Protein AF-S5Z695-F1 (afdb_monomer)

Mean predicted aligned error: 3.14 Å

Nearest PDB structures (foldseek):
  1st9-assembly2_B  TM=8.681E-01  e=2.385E-02  Bacillus subtilis
  4hqs-assembly1_A  TM=8.848E-01  e=2.224E-02  Streptococcus pneumoniae TIGR4
  2h1b-assembly2_B  TM=8.568E-01  e=2.558E-02  Bacillus subtilis
  2h1a-assembly1_A  TM=8.496E-01  e=2.744E-02  Bacillus subtilis
  4a47-assembly1_A  TM=3.036E-01  e=2.787E+00  Synechocystis sp. PCC 6803

Sequence (54 aa):
MFTVVLDEKGEVSRQYQAQAIPTSYLLDSKGIIRKKMIGPMSYDWMVDQMESIQ

Solvent-accessible surface area (backbone atoms only — not comparable to full-atom values): 3686 Å² total; per-residue (Å²): 139,81,91,85,83,83,64,88,82,43,57,64,41,57,75,73,63,52,84,56,77,51,58,51,76,44,62,45,97,86,70,47,78,77,47,77,44,77,43,87,78,57,70,67,61,52,52,56,53,57,66,74,65,115

Radius of gyration: 12.44 Å; Cα contacts (8 Å, |Δi|>4): 40; chains: 1; bounding box: 22×23×32 Å

Secondary structure (DSSP, 8-state):
-------TTSHHHHHHT--SSSEEEEE-TTS-EEEEEES---HHHHHHHHHTT-

pLDDT: mean 93.66, std 6.13, range [61.41, 98.06]

Foldseek 3Di:
DDDDDDPPPCPVCVVVVVVAPPKDFDADPVRHTPDIDHDDDDPVRVVVVVVVRD

Structure (mmCIF, N/CA/C/O backbone):
data_AF-S5Z695-F1
#
_entry.id   AF-S5Z695-F1
#
loop_
_atom_site.group_PDB
_atom_site.id
_atom_site.type_symbol
_atom_site.label_atom_id
_atom_site.label_alt_id
_atom_site.label_comp_id
_atom_site.label_asym_id
_atom_site.label_entity_id
_atom_site.label_seq_id
_atom_site.pdbx_PDB_ins_code
_atom_site.Cartn_x
_atom_site.Cartn_y
_atom_site.Cartn_z
_atom_site.occupancy
_atom_site.B_iso_or_equiv
_atom_site.auth_seq_id
_atom_site.auth_comp_id
_atom_site.auth_asym_id
_atom_site.auth_atom_id
_atom_site.pdbx_PDB_model_num
ATOM 1 N N . MET A 1 1 ? 7.764 -15.272 8.563 1.00 67.88 1 MET A N 1
ATOM 2 C CA . MET A 1 1 ? 8.183 -14.993 7.171 1.00 67.88 1 MET A CA 1
ATOM 3 C C . MET A 1 1 ? 6.980 -14.412 6.449 1.00 67.88 1 MET A C 1
ATOM 5 O O . MET A 1 1 ? 5.882 -14.884 6.712 1.00 67.88 1 MET A O 1
ATOM 9 N N . PHE A 1 2 ? 7.156 -13.378 5.631 1.00 93.44 2 PHE A N 1
ATOM 10 C CA . PHE A 1 2 ? 6.071 -12.773 4.852 1.00 93.44 2 PHE A CA 1
ATOM 11 C C . PHE A 1 2 ? 6.334 -12.959 3.355 1.00 93.44 2 PHE A C 1
ATOM 13 O O . PHE A 1 2 ? 7.480 -13.161 2.949 1.00 93.44 2 PHE A O 1
ATOM 20 N N . THR A 1 3 ? 5.272 -12.928 2.551 1.00 96.31 3 THR A N 1
ATOM 21 C CA . THR A 1 3 ? 5.353 -13.108 1.098 1.00 96.31 3 THR A CA 1
ATOM 22 C C . THR A 1 3 ? 5.789 -11.808 0.436 1.00 96.31 3 THR A C 1
ATOM 24 O O . THR A 1 3 ? 5.153 -10.774 0.629 1.00 96.31 3 THR A O 1
ATOM 27 N N . VAL A 1 4 ? 6.843 -11.869 -0.375 1.00 95.19 4 VAL A N 1
ATOM 28 C CA . VAL A 1 4 ? 7.281 -10.762 -1.233 1.00 95.19 4 VAL A CA 1
ATOM 29 C C . VAL A 1 4 ? 7.033 -11.167 -2.677 1.00 95.19 4 VAL A C 1
ATOM 31 O O . VAL A 1 4 ? 7.534 -12.196 -3.123 1.00 95.19 4 VAL A O 1
ATOM 34 N N . VAL A 1 5 ? 6.240 -10.372 -3.390 1.00 95.81 5 VAL A N 1
ATOM 35 C CA . VAL A 1 5 ? 5.913 -10.590 -4.804 1.00 95.81 5 VAL A CA 1
ATOM 36 C C . VAL A 1 5 ? 6.599 -9.541 -5.676 1.00 95.81 5 VAL A C 1
ATOM 38 O O . VAL A 1 5 ? 6.813 -8.413 -5.234 1.00 95.81 5 VAL A O 1
ATOM 41 N N . LEU A 1 6 ? 6.936 -9.912 -6.912 1.00 97.25 6 LEU A N 1
ATOM 42 C CA . LEU A 1 6 ? 7.518 -9.016 -7.910 1.00 97.25 6 LEU A CA 1
ATOM 43 C C . LEU A 1 6 ? 6.438 -8.575 -8.909 1.00 97.25 6 LEU A C 1
ATOM 45 O O . LEU A 1 6 ? 5.900 -9.396 -9.646 1.00 97.25 6 LEU A O 1
ATOM 49 N N . ASP 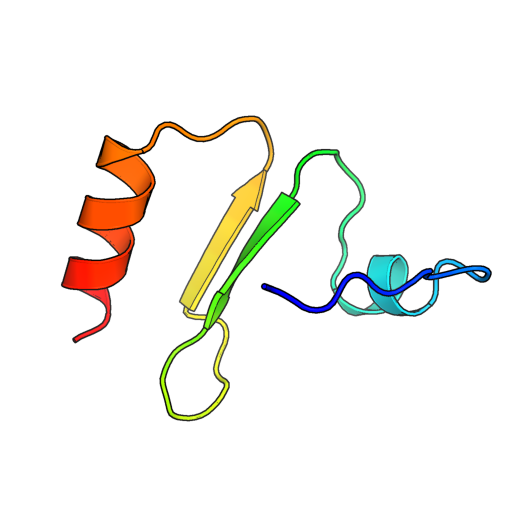A 1 7 ? 6.136 -7.277 -8.949 1.00 96.44 7 ASP A N 1
ATOM 50 C CA . ASP A 1 7 ? 5.211 -6.670 -9.918 1.00 96.44 7 ASP A CA 1
ATOM 51 C C . ASP A 1 7 ? 5.961 -6.276 -11.203 1.00 96.44 7 ASP A C 1
ATOM 53 O O . ASP A 1 7 ? 6.186 -5.098 -11.473 1.00 96.44 7 ASP A O 1
ATOM 57 N N . GLU A 1 8 ? 6.391 -7.269 -11.990 1.00 97.75 8 GLU A N 1
ATOM 58 C CA . GLU A 1 8 ? 7.250 -7.072 -13.176 1.00 97.75 8 GLU A CA 1
ATOM 59 C C . GLU A 1 8 ? 6.694 -6.056 -14.184 1.00 97.75 8 GLU A C 1
ATOM 61 O O . GLU A 1 8 ? 7.446 -5.331 -14.835 1.00 97.75 8 GLU A O 1
ATOM 66 N N . LYS A 1 9 ? 5.365 -5.999 -14.321 1.00 97.81 9 LYS A N 1
ATOM 67 C CA . LYS A 1 9 ? 4.674 -5.135 -15.288 1.00 97.81 9 LYS A CA 1
ATOM 68 C C . LYS A 1 9 ? 4.125 -3.851 -14.668 1.00 97.81 9 LYS A C 1
ATOM 70 O O . LYS A 1 9 ? 3.531 -3.040 -15.388 1.00 97.81 9 LYS A O 1
ATOM 75 N N . GLY A 1 10 ? 4.267 -3.654 -13.358 1.00 96.19 10 GLY A N 1
ATOM 76 C CA . GLY A 1 10 ? 3.690 -2.514 -12.641 1.00 96.19 10 GLY A CA 1
ATOM 77 C C . GLY A 1 10 ? 2.153 -2.516 -12.592 1.00 96.19 10 GLY A C 1
ATOM 78 O O . GLY A 1 10 ? 1.550 -1.451 -12.447 1.00 96.19 10 GLY A O 1
ATOM 79 N N . GLU A 1 11 ? 1.499 -3.658 -12.820 1.00 98.06 11 GLU A N 1
ATOM 80 C CA . GLU A 1 11 ? 0.034 -3.757 -12.896 1.00 98.06 11 GLU A CA 1
ATOM 81 C C . GLU A 1 11 ? -0.603 -3.485 -11.534 1.00 98.06 11 GLU A C 1
ATOM 83 O O . GLU A 1 11 ? -1.522 -2.666 -11.440 1.00 98.06 11 GLU A O 1
ATOM 88 N N . VAL A 1 12 ? -0.051 -4.079 -10.474 1.00 96.50 12 VAL A N 1
ATOM 89 C CA . VAL A 1 12 ? -0.509 -3.866 -9.094 1.00 96.50 12 VAL A CA 1
ATOM 90 C C . VAL A 1 12 ? -0.261 -2.417 -8.679 1.00 96.50 12 VAL A C 1
ATOM 92 O O . VAL A 1 12 ? -1.151 -1.755 -8.142 1.00 96.50 12 VAL A O 1
ATOM 95 N N . SER A 1 13 ? 0.917 -1.883 -9.000 1.00 96.00 13 SER A N 1
ATOM 96 C CA . SER A 1 13 ? 1.284 -0.497 -8.691 1.00 96.00 13 SER A CA 1
ATOM 97 C C . SER A 1 13 ? 0.318 0.506 -9.331 1.00 96.00 13 SER A C 1
ATOM 99 O O . SER A 1 13 ? -0.107 1.465 -8.679 1.00 96.00 13 SER A O 1
ATOM 101 N N . ARG A 1 14 ? -0.097 0.266 -10.585 1.00 96.69 14 ARG A N 1
ATOM 102 C CA . ARG A 1 14 ? -1.122 1.076 -11.266 1.00 96.69 14 ARG A CA 1
ATOM 103 C C . ARG A 1 14 ? -2.502 0.895 -10.644 1.00 96.69 14 ARG A C 1
ATOM 105 O O . ARG A 1 14 ? -3.154 1.895 -10.354 1.00 96.69 14 ARG A O 1
ATOM 112 N N . GLN A 1 15 ? -2.927 -0.347 -10.412 1.00 97.19 15 GLN A N 1
ATOM 113 C CA . GLN A 1 15 ? -4.245 -0.666 -9.856 1.00 97.19 15 GLN A CA 1
ATOM 114 C C . GLN A 1 15 ? -4.465 -0.001 -8.492 1.00 97.19 15 GLN A C 1
ATOM 116 O O . GLN A 1 15 ? -5.527 0.565 -8.244 1.00 97.19 15 GLN A O 1
ATOM 121 N N . TYR A 1 16 ? -3.451 -0.019 -7.627 1.00 96.44 16 TYR A N 1
ATOM 122 C CA . TYR A 1 16 ? -3.526 0.571 -6.291 1.00 96.44 16 TYR A CA 1
ATOM 123 C C . TYR A 1 16 ? -3.100 2.045 -6.255 1.00 96.44 16 TYR A C 1
ATOM 125 O O . TYR A 1 16 ? -3.224 2.693 -5.215 1.00 96.44 16 TYR A O 1
ATOM 133 N N . GLN A 1 17 ? -2.646 2.618 -7.374 1.00 95.50 17 GLN A N 1
ATOM 134 C CA . GLN A 1 17 ? -2.139 3.994 -7.461 1.00 95.50 17 GLN A CA 1
ATOM 135 C C . GLN A 1 17 ? -0.952 4.252 -6.510 1.00 95.50 17 GLN A C 1
ATOM 137 O O . GLN A 1 17 ? -0.894 5.273 -5.810 1.00 95.50 17 GLN A O 1
ATOM 142 N N . ALA A 1 18 ? -0.006 3.314 -6.465 1.00 95.38 18 ALA A N 1
ATOM 143 C CA . ALA A 1 18 ? 1.232 3.400 -5.691 1.00 95.38 18 ALA A CA 1
ATOM 144 C C . ALA A 1 18 ? 2.321 4.157 -6.481 1.00 95.38 18 ALA A C 1
ATOM 146 O O . ALA A 1 18 ? 3.344 3.599 -6.857 1.00 95.38 18 ALA A O 1
ATOM 147 N N . GLN A 1 19 ? 2.067 5.433 -6.794 1.00 92.94 19 GLN A N 1
ATOM 148 C CA . GLN A 1 19 ? 2.954 6.256 -7.637 1.00 92.94 19 GLN A CA 1
ATOM 149 C C . GLN A 1 19 ? 4.212 6.756 -6.908 1.00 92.94 19 GLN A C 1
ATOM 151 O O . GLN A 1 19 ? 5.215 7.060 -7.548 1.00 92.94 19 GLN A O 1
ATOM 156 N N . ALA A 1 20 ? 4.152 6.861 -5.580 1.00 93.94 20 ALA A N 1
ATOM 157 C CA . ALA A 1 20 ? 5.251 7.301 -4.728 1.00 93.94 20 ALA A CA 1
ATOM 158 C C . ALA A 1 20 ? 5.701 6.155 -3.814 1.00 93.94 20 ALA A C 1
ATOM 160 O O . ALA A 1 20 ? 4.903 5.283 -3.464 1.00 93.94 20 ALA A O 1
ATOM 161 N N . ILE A 1 21 ? 6.973 6.159 -3.414 1.00 93.25 21 ILE A N 1
ATOM 162 C CA . ILE A 1 21 ? 7.549 5.117 -2.559 1.00 93.25 21 ILE A CA 1
ATOM 163 C C . ILE A 1 21 ? 8.104 5.689 -1.244 1.00 93.25 21 ILE A C 1
ATOM 165 O O . ILE A 1 21 ? 8.660 6.788 -1.248 1.00 93.25 21 ILE A O 1
ATOM 169 N N . PRO A 1 22 ? 8.006 4.934 -0.133 1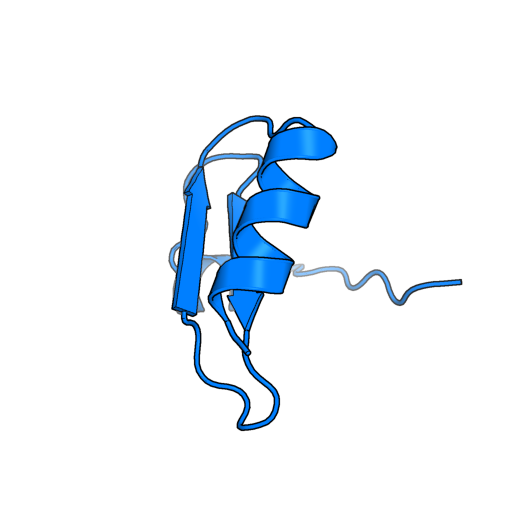.00 95.31 22 PRO A N 1
ATOM 170 C CA . PRO A 1 22 ? 7.137 3.764 0.032 1.00 95.31 22 PRO A CA 1
ATOM 171 C C . PRO A 1 22 ? 5.650 4.174 0.063 1.00 95.31 22 PRO A C 1
ATOM 173 O O . PRO A 1 22 ? 5.321 5.303 0.415 1.00 95.31 22 PRO A O 1
ATOM 176 N N . THR A 1 23 ? 4.749 3.261 -0.309 1.00 96.06 23 THR A N 1
ATOM 177 C CA . THR A 1 23 ? 3.301 3.418 -0.091 1.00 96.06 23 THR A CA 1
ATOM 178 C C . THR A 1 23 ? 2.776 2.179 0.622 1.00 96.06 23 THR A C 1
ATOM 180 O O . THR A 1 23 ? 2.990 1.063 0.151 1.00 96.06 23 THR A O 1
ATOM 183 N N . SER A 1 24 ? 2.057 2.382 1.724 1.00 95.25 24 SER A N 1
ATOM 184 C CA . SER A 1 24 ? 1.451 1.311 2.519 1.00 95.25 24 SER A CA 1
ATOM 185 C C . SER A 1 24 ? -0.068 1.444 2.534 1.00 95.25 24 SER A C 1
ATOM 187 O O . SER A 1 24 ? -0.604 2.547 2.656 1.00 95.25 24 SER A O 1
ATOM 189 N N . TYR A 1 25 ? -0.762 0.310 2.457 1.00 95.38 25 TYR A N 1
ATOM 190 C CA . TYR A 1 25 ? -2.217 0.222 2.560 1.00 95.38 25 TYR A CA 1
ATOM 191 C C . TYR A 1 25 ? -2.573 -0.617 3.779 1.00 95.38 25 TYR A C 1
ATOM 193 O O . TYR A 1 25 ? -2.054 -1.720 3.940 1.00 95.38 25 TYR A O 1
ATOM 201 N N . LEU A 1 26 ? -3.467 -0.104 4.619 1.00 94.94 26 LEU A N 1
ATOM 202 C CA . LEU A 1 26 ? -3.999 -0.835 5.763 1.00 94.94 26 LEU A CA 1
ATOM 203 C C . LEU A 1 26 ? -5.413 -1.301 5.433 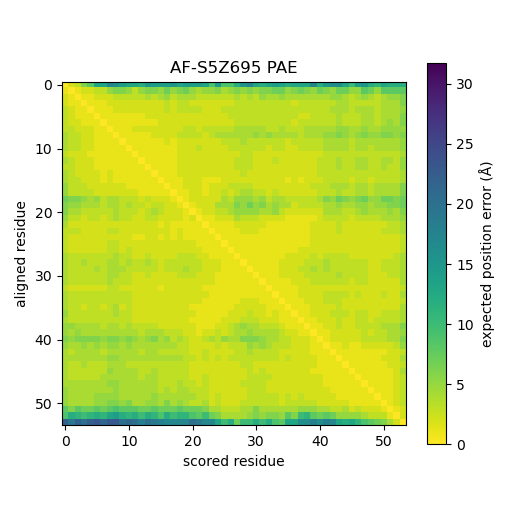1.00 94.94 26 LEU A C 1
ATOM 205 O O . LEU A 1 26 ? -6.279 -0.482 5.111 1.00 94.94 26 LEU A O 1
ATOM 209 N N . LEU A 1 27 ? -5.612 -2.614 5.468 1.00 94.88 27 LEU A N 1
ATOM 210 C CA . LEU A 1 27 ? -6.869 -3.277 5.144 1.00 94.88 27 LEU A CA 1
ATOM 211 C C . LEU A 1 27 ? -7.506 -3.821 6.425 1.00 94.88 27 LEU A C 1
ATOM 213 O O . LEU A 1 27 ? -6.795 -4.237 7.337 1.00 94.88 27 LEU A O 1
ATOM 217 N N . ASP A 1 28 ? -8.837 -3.836 6.479 1.00 93.94 28 ASP A N 1
ATOM 218 C CA . ASP A 1 28 ? -9.574 -4.532 7.536 1.00 93.94 28 ASP A CA 1
ATOM 219 C C . ASP A 1 28 ? -9.778 -6.029 7.226 1.00 93.94 28 ASP A C 1
ATOM 221 O O . ASP A 1 28 ? -9.420 -6.528 6.156 1.00 93.94 28 ASP A O 1
ATOM 225 N N . SER A 1 29 ? -10.402 -6.757 8.156 1.00 94.56 29 SER A N 1
ATOM 226 C CA . SER A 1 29 ? -10.684 -8.196 8.024 1.00 94.56 29 SER A CA 1
ATOM 227 C C . SER A 1 29 ? -11.672 -8.553 6.906 1.00 94.56 29 SER A C 1
ATOM 229 O O . SER A 1 29 ? -11.776 -9.721 6.534 1.00 94.56 29 SER A O 1
ATOM 231 N N . LYS A 1 30 ? -12.386 -7.569 6.347 1.00 96.06 30 LYS A N 1
ATOM 232 C CA . LYS A 1 30 ? -13.276 -7.732 5.189 1.00 96.06 30 LYS A CA 1
ATOM 233 C C . LYS A 1 30 ? -12.555 -7.439 3.868 1.00 96.06 30 LYS A C 1
ATOM 235 O O . LYS A 1 30 ? -13.182 -7.504 2.813 1.00 96.06 30 LYS A O 1
ATOM 240 N N . GLY A 1 31 ? -11.259 -7.118 3.914 1.00 95.12 31 GLY A N 1
ATOM 241 C CA . GLY A 1 31 ? -10.449 -6.777 2.747 1.00 95.12 31 GLY A CA 1
ATOM 242 C C . GLY A 1 31 ? -10.647 -5.342 2.252 1.00 95.12 31 GLY A C 1
ATOM 243 O O . GLY A 1 31 ? -10.251 -5.028 1.131 1.00 95.12 31 GLY A O 1
ATOM 244 N N . ILE A 1 32 ? -11.254 -4.461 3.053 1.00 95.75 32 ILE A N 1
ATOM 245 C CA . ILE A 1 32 ? -11.489 -3.064 2.678 1.00 95.75 32 ILE A CA 1
ATOM 246 C C . ILE A 1 32 ? -10.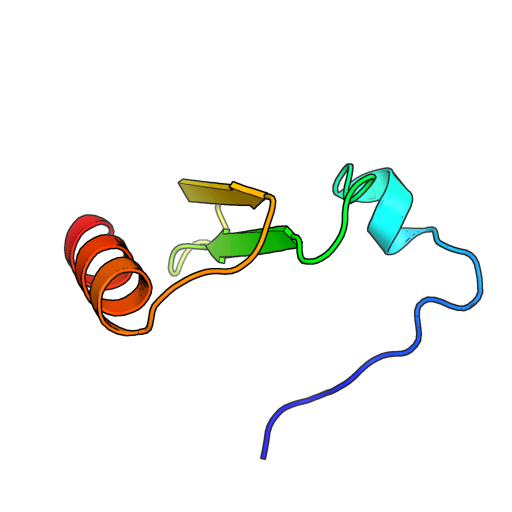289 -2.212 3.086 1.00 95.75 32 ILE A C 1
ATOM 248 O O . ILE A 1 32 ? -9.877 -2.218 4.245 1.00 95.75 32 ILE A O 1
ATOM 252 N N . ILE A 1 33 ? -9.751 -1.427 2.148 1.00 95.38 33 ILE A N 1
ATOM 253 C CA . ILE A 1 33 ? -8.696 -0.445 2.434 1.00 95.38 33 ILE A CA 1
ATOM 2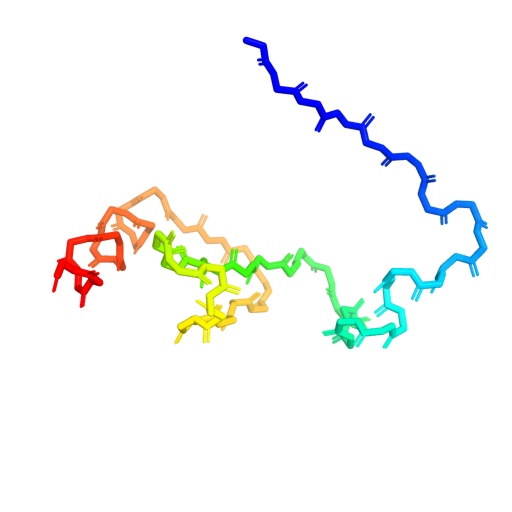54 C C . ILE A 1 33 ? -9.274 0.649 3.337 1.00 95.38 33 ILE A C 1
ATOM 256 O O . ILE A 1 33 ? -10.192 1.370 2.948 1.00 95.38 33 ILE A O 1
ATOM 260 N N . ARG A 1 34 ? -8.715 0.800 4.537 1.00 95.81 34 ARG A N 1
ATOM 261 C CA . ARG A 1 34 ? -9.114 1.819 5.516 1.00 95.81 34 ARG A CA 1
ATOM 262 C C . ARG A 1 34 ? -8.188 3.024 5.526 1.00 95.81 34 ARG A C 1
ATOM 264 O O . ARG A 1 34 ? -8.645 4.136 5.780 1.00 95.81 34 ARG A O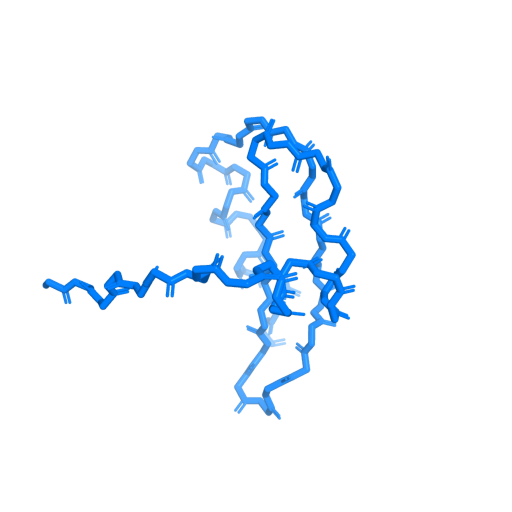 1
ATOM 271 N N . LYS A 1 35 ? -6.897 2.814 5.252 1.00 94.19 35 LYS A N 1
ATOM 272 C CA . LYS A 1 35 ? -5.878 3.873 5.231 1.00 94.19 35 LYS A CA 1
ATOM 273 C C . LYS A 1 35 ? -4.873 3.644 4.103 1.00 94.19 35 LYS A C 1
ATOM 275 O O . LYS A 1 35 ? -4.556 2.504 3.764 1.00 94.19 35 LYS A O 1
ATOM 280 N N . LYS A 1 36 ? -4.341 4.748 3.576 1.00 94.06 36 LYS A N 1
ATOM 281 C CA . LYS A 1 36 ? -3.193 4.807 2.663 1.00 94.06 36 LYS A CA 1
ATOM 282 C C . LYS A 1 36 ? -2.159 5.751 3.273 1.00 94.06 36 LYS A C 1
ATOM 284 O O . LYS A 1 36 ? -2.509 6.877 3.615 1.00 94.06 36 LYS A O 1
ATOM 289 N N . MET A 1 37 ? -0.914 5.304 3.393 1.00 94.69 37 MET A N 1
ATOM 290 C CA . MET A 1 37 ? 0.232 6.134 3.774 1.00 94.69 37 MET A CA 1
ATOM 291 C C . MET A 1 37 ? 1.176 6.253 2.586 1.00 94.69 37 MET A C 1
ATOM 293 O O . MET A 1 37 ? 1.488 5.247 1.953 1.00 94.69 37 MET A O 1
ATOM 297 N N . ILE A 1 38 ? 1.635 7.471 2.311 1.00 95.88 38 ILE A N 1
ATOM 298 C CA . ILE A 1 38 ? 2.654 7.759 1.304 1.00 95.88 38 ILE A CA 1
ATOM 299 C C . ILE A 1 38 ? 3.869 8.324 2.032 1.00 95.88 38 ILE A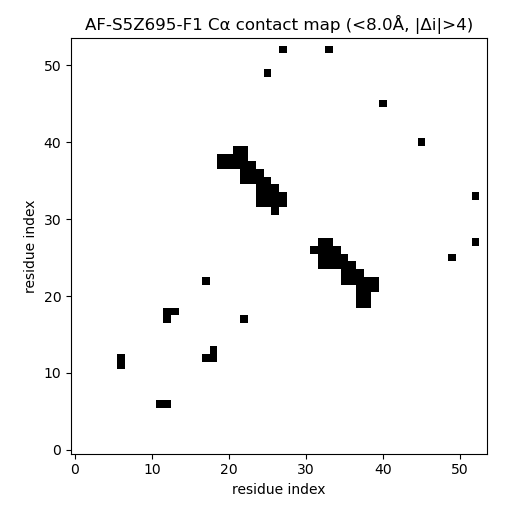 C 1
ATOM 301 O O . ILE A 1 38 ? 3.744 9.290 2.782 1.00 95.88 38 ILE A O 1
ATOM 305 N N . GLY A 1 39 ? 5.037 7.748 1.770 1.00 94.75 39 GLY A N 1
ATOM 306 C CA . GLY A 1 39 ? 6.274 8.085 2.456 1.00 94.75 39 GLY A CA 1
ATOM 307 C C . GLY A 1 39 ? 6.568 7.162 3.643 1.00 94.75 39 GLY A C 1
ATOM 308 O O . GLY A 1 39 ? 5.794 6.248 3.945 1.00 94.75 39 GLY A O 1
ATOM 309 N N . PRO A 1 40 ? 7.734 7.350 4.283 1.00 94.62 40 PRO A N 1
ATOM 310 C CA . PRO A 1 40 ? 8.153 6.538 5.416 1.00 94.62 40 PRO A CA 1
ATOM 311 C C . PRO A 1 40 ? 7.163 6.648 6.581 1.00 94.62 40 PRO A C 1
ATOM 313 O O . PRO A 1 40 ? 6.513 7.670 6.783 1.00 94.62 40 PRO A O 1
ATOM 316 N N . MET A 1 41 ? 7.089 5.581 7.368 1.00 92.88 41 MET A N 1
ATOM 317 C CA . MET A 1 41 ? 6.162 5.427 8.484 1.00 92.88 41 MET A CA 1
ATOM 318 C C . MET A 1 41 ? 6.936 4.986 9.728 1.00 92.88 41 MET A C 1
ATOM 320 O O . MET A 1 41 ? 7.858 4.177 9.616 1.00 92.88 41 MET A O 1
ATOM 324 N N . SER A 1 42 ? 6.564 5.502 10.903 1.00 94.69 42 SER A N 1
ATOM 325 C CA . SER A 1 42 ? 7.083 5.016 12.186 1.00 94.69 42 SER A CA 1
ATOM 326 C C . SER A 1 42 ? 6.296 3.801 12.682 1.00 94.69 42 SER A C 1
ATOM 328 O O . SER A 1 42 ? 5.134 3.602 12.327 1.00 94.69 42 SER A O 1
ATOM 330 N N . TYR A 1 43 ? 6.924 2.995 13.538 1.00 94.19 43 TYR A N 1
ATOM 331 C CA . TYR A 1 43 ? 6.253 1.864 14.177 1.00 94.19 43 TYR A CA 1
ATOM 332 C C . TYR A 1 43 ? 5.052 2.315 15.018 1.00 94.19 43 TYR A C 1
ATOM 334 O O . TYR A 1 43 ? 3.973 1.750 14.881 1.00 94.19 43 TYR A O 1
ATOM 342 N N . ASP A 1 44 ? 5.211 3.379 15.807 1.00 95.88 44 ASP A N 1
ATOM 343 C CA . ASP A 1 44 ? 4.140 3.897 16.667 1.00 95.88 44 ASP A CA 1
ATOM 344 C C . ASP A 1 44 ? 2.915 4.312 15.846 1.00 95.88 44 ASP A C 1
ATOM 346 O O . ASP A 1 44 ? 1.800 3.897 16.142 1.00 95.88 44 ASP A O 1
ATOM 350 N N . TRP A 1 45 ? 3.127 5.013 14.724 1.00 92.44 45 TRP A N 1
ATOM 351 C CA . TRP A 1 45 ? 2.031 5.372 13.825 1.00 92.44 45 TRP A CA 1
ATOM 352 C C . TRP A 1 45 ? 1.300 4.132 13.299 1.00 92.44 45 TRP A C 1
ATOM 354 O O . TRP A 1 45 ? 0.074 4.133 13.194 1.00 92.44 45 TRP A O 1
ATOM 364 N N . MET A 1 46 ? 2.039 3.071 12.955 1.00 93.69 46 MET A N 1
ATOM 365 C CA . MET A 1 46 ? 1.453 1.819 12.471 1.00 93.69 46 MET A CA 1
ATOM 366 C C . MET A 1 46 ? 0.558 1.179 13.537 1.00 93.69 46 MET A C 1
ATOM 368 O O . MET A 1 46 ? -0.552 0.762 13.208 1.00 93.69 46 MET A O 1
ATOM 372 N N . VAL A 1 47 ? 1.027 1.119 14.787 1.00 94.81 47 VAL A N 1
ATOM 373 C CA . VAL A 1 47 ? 0.263 0.574 15.919 1.00 94.81 47 VAL A CA 1
ATOM 374 C C . VAL A 1 47 ? -1.011 1.389 16.141 1.00 94.81 47 VAL A C 1
ATOM 376 O O . VAL A 1 47 ? -2.097 0.811 16.118 1.00 94.81 47 VAL A O 1
ATOM 379 N N . ASP A 1 48 ? -0.904 2.719 16.203 1.00 94.38 48 ASP A N 1
ATOM 380 C CA . ASP A 1 48 ? -2.054 3.616 16.373 1.00 94.38 48 ASP A CA 1
ATOM 381 C C . ASP A 1 48 ? -3.118 3.400 15.283 1.00 94.38 48 ASP A C 1
ATOM 383 O O . ASP A 1 48 ? -4.325 3.395 15.541 1.00 94.38 48 ASP A O 1
ATOM 387 N N . GLN A 1 49 ? -2.691 3.205 14.028 1.00 93.19 49 GLN A N 1
ATOM 388 C CA . GLN A 1 49 ? -3.640 2.946 12.946 1.00 93.19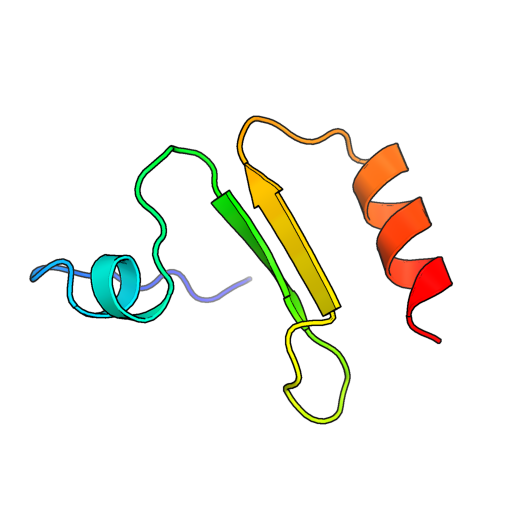 49 GLN A CA 1
ATOM 389 C C . GLN A 1 49 ? -4.291 1.567 13.045 1.00 93.19 49 GLN A C 1
ATOM 391 O O . GLN A 1 49 ? -5.473 1.454 12.714 1.00 93.19 49 GLN A O 1
ATOM 396 N N . MET A 1 50 ? -3.557 0.536 13.474 1.00 91.69 50 MET A N 1
ATOM 397 C CA . MET A 1 50 ? -4.117 -0.805 13.666 1.00 91.69 50 MET A CA 1
ATOM 398 C C . MET A 1 50 ? -5.199 -0.807 14.749 1.00 91.69 50 MET A C 1
ATOM 400 O O . MET A 1 50 ? -6.258 -1.392 14.535 1.00 91.69 50 MET A O 1
ATOM 404 N N . GLU A 1 51 ? -4.978 -0.101 15.858 1.00 93.06 51 GLU A N 1
ATOM 405 C CA . GLU A 1 51 ? -5.970 0.043 16.932 1.00 93.06 51 GLU A CA 1
ATOM 406 C C . GLU A 1 51 ? -7.215 0.815 16.473 1.00 93.06 51 GLU A C 1
ATOM 408 O O . GLU A 1 51 ? -8.334 0.492 16.864 1.00 93.06 51 GLU A O 1
ATOM 413 N N . SER A 1 52 ? -7.051 1.790 15.572 1.00 88.94 52 SER A N 1
ATOM 414 C CA . SER A 1 52 ? -8.170 2.589 15.051 1.00 88.94 52 SER A CA 1
ATOM 415 C C . SER A 1 52 ? -9.142 1.833 14.129 1.00 88.94 52 SER A C 1
ATOM 417 O O . SER A 1 52 ? -10.183 2.385 13.767 1.00 88.94 52 SER A O 1
ATOM 419 N N . ILE A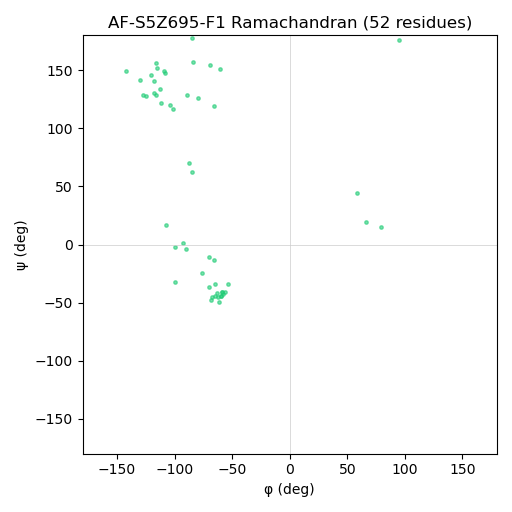 1 53 ? -8.801 0.610 13.699 1.00 83.81 53 ILE A N 1
ATOM 420 C CA . ILE A 1 53 ? -9.561 -0.181 12.706 1.00 83.81 53 ILE A CA 1
ATOM 421 C C . ILE A 1 53 ? -10.302 -1.371 13.353 1.00 83.81 53 ILE A C 1
ATOM 423 O O . ILE A 1 53 ? -10.772 -2.272 12.659 1.00 83.81 53 ILE A O 1
ATOM 427 N N . GLN A 1 54 ? -10.462 -1.356 14.679 1.00 61.41 54 GLN A N 1
ATOM 428 C CA . GLN A 1 54 ? -11.197 -2.385 15.420 1.00 61.41 54 GLN A CA 1
ATOM 429 C C . GLN A 1 54 ? -12.704 -2.420 15.109 1.00 61.41 54 GLN A C 1
ATOM 431 O O . GLN A 1 54 ? -13.341 -1.343 15.047 1.00 61.41 54 GLN A O 1
#

Organism: Geobacillus genomosp. 3 (NCBI:txid1921421)

InterPro domains:
  IPR036249 Thioredoxin-like superfamily [SSF52833] (2-53)